Protein AF-A0A9D4T0D9-F1 (afdb_monomer_lite)

Radius of gyration: 29.88 Å; chains: 1; bounding box: 80×81×67 Å

Sequence (159 aa):
MVASRYIFLALAAVASTVAAAPEKSTERDDQPKLWALLAAGSNGYFNYRHQADICHAYHVLHNHGIPDERIVVMMFDDIANSSTNPTPGVVINHPKGNDVYKGVPKDYTRDLVTPQNFLDILQGKKVKGGQRESDSQRAKGPHLCQLRGSRSTWSARIS

Foldseek 3Di:
DDDDDDDDDPPPPPPPPPPPDPPPPPPDPPPDQDAEEQAQLDDDQVSLLSVQVSLVVVCVCVVVPRDLVRYHYAEAPQHQCPPPDPHHNFRHNDVVHGGSRPPRDPFHHRPRRDPVNVVCVVQQHDDPPGPVVVVVVVVVPDPDDDPDDDPPRPGPPPD

pLDDT: mean 77.5, std 24.54, range [27.94, 98.56]

InterPro domains:
  IPR001096 Peptidase C13, legumain [PF01650] (35-128)
  IPR001096 Peptidase C13, legumain [PR00776] (35-59)
  IPR001096 Peptidase C13, legumain [PR00776] (60-89)
  IPR001096 Peptidase C13, legumain [PR00776] (107-122)
  IPR001096 Peptidase C13, legumain [PTHR12000] (22-131)

Structure (mmCIF, N/CA/C/O backbone):
data_AF-A0A9D4T0D9-F1
#
_entry.id   AF-A0A9D4T0D9-F1
#
loop_
_atom_site.group_PDB
_atom_site.id
_atom_site.type_symbol
_atom_site.label_atom_id
_atom_site.label_alt_id
_atom_site.label_comp_id
_atom_site.label_asym_id
_atom_site.label_entity_id
_atom_site.label_seq_id
_atom_site.pdbx_PDB_ins_code
_atom_site.Cartn_x
_atom_site.Cartn_y
_atom_site.Cartn_z
_atom_site.occupancy
_atom_site.B_iso_or_equiv
_atom_site.auth_seq_id
_atom_site.auth_comp_id
_atom_site.auth_asym_id
_atom_site.auth_atom_id
_atom_site.pdbx_PDB_model_num
ATOM 1 N N . MET A 1 1 ? -67.061 -66.822 47.681 1.00 39.78 1 MET A N 1
ATOM 2 C CA . MET A 1 1 ? -65.610 -66.780 47.402 1.00 39.78 1 MET A CA 1
ATOM 3 C C . MET A 1 1 ? -65.116 -65.388 47.741 1.00 39.78 1 MET A C 1
ATOM 5 O O . MET A 1 1 ? -65.618 -64.429 47.175 1.00 39.78 1 MET A O 1
ATOM 9 N N . VAL A 1 2 ? -64.239 -65.283 48.738 1.00 50.53 2 VAL A N 1
ATOM 10 C CA . VAL A 1 2 ? -63.630 -64.024 49.179 1.00 50.53 2 VAL A CA 1
ATOM 11 C C . VAL A 1 2 ? -62.387 -63.767 48.335 1.00 50.53 2 VAL A C 1
ATOM 13 O O . VAL A 1 2 ? -61.528 -64.639 48.266 1.00 50.53 2 VAL A O 1
ATOM 16 N N . ALA A 1 3 ? -62.264 -62.569 47.773 1.00 48.12 3 ALA A N 1
ATOM 17 C CA . ALA A 1 3 ? -60.991 -61.865 47.643 1.00 48.12 3 ALA A CA 1
ATOM 18 C C . ALA A 1 3 ? -61.317 -60.366 47.433 1.00 48.12 3 ALA A C 1
ATOM 20 O O . ALA A 1 3 ? -62.091 -60.041 46.546 1.00 48.12 3 ALA A O 1
ATOM 21 N N . SER A 1 4 ? -60.949 -59.433 48.322 1.00 46.28 4 SER A N 1
ATOM 22 C CA . SER A 1 4 ? -59.563 -59.032 48.617 1.00 46.28 4 SER A CA 1
ATOM 23 C C . SER A 1 4 ? -58.956 -58.387 47.359 1.00 46.28 4 SER A C 1
ATOM 25 O O . SER A 1 4 ? -58.857 -59.058 46.347 1.00 46.28 4 SER A O 1
ATOM 27 N N . ARG A 1 5 ? -58.513 -57.130 47.296 1.00 56.66 5 ARG A N 1
ATOM 28 C CA . ARG A 1 5 ? -58.045 -56.174 48.303 1.00 56.66 5 ARG A CA 1
ATOM 29 C C . ARG A 1 5 ? -57.573 -54.923 47.516 1.00 56.66 5 ARG A C 1
ATOM 31 O O . ARG A 1 5 ? -57.157 -55.064 46.374 1.00 56.66 5 ARG A O 1
ATOM 38 N N . TYR A 1 6 ? -57.527 -53.772 48.190 1.00 47.88 6 TYR A N 1
ATOM 39 C CA . TYR A 1 6 ? -56.620 -52.633 47.940 1.00 47.88 6 TYR A CA 1
ATOM 40 C C . TYR A 1 6 ? -56.892 -51.708 46.741 1.00 47.88 6 TYR A C 1
ATOM 42 O O . TYR A 1 6 ? -56.845 -52.101 45.588 1.00 47.88 6 TYR A O 1
ATOM 50 N N . ILE A 1 7 ? -57.388 -50.495 47.006 1.00 57.97 7 ILE A N 1
ATOM 51 C CA . ILE A 1 7 ? -56.710 -49.282 47.530 1.00 57.97 7 ILE A CA 1
ATOM 52 C C . ILE A 1 7 ? -56.245 -48.409 46.362 1.00 57.97 7 ILE A C 1
ATOM 54 O O . ILE A 1 7 ? -55.384 -48.774 45.569 1.00 57.97 7 ILE A O 1
ATOM 58 N N . PHE A 1 8 ? -56.879 -47.238 46.320 1.00 53.97 8 PHE A N 1
ATOM 59 C CA . PHE A 1 8 ? -56.511 -46.014 45.630 1.00 53.97 8 PHE A CA 1
ATOM 60 C C . PHE A 1 8 ? -55.007 -45.845 45.441 1.00 53.97 8 PHE A C 1
ATOM 62 O O . PHE A 1 8 ? -54.279 -45.846 46.423 1.00 53.97 8 PHE A O 1
ATOM 69 N N . LEU A 1 9 ? -54.591 -45.550 44.213 1.00 50.38 9 LEU A N 1
ATOM 70 C CA . LEU A 1 9 ? -53.494 -44.627 43.931 1.00 50.38 9 LEU A CA 1
ATOM 71 C C . LEU A 1 9 ? -53.704 -44.095 42.509 1.00 50.38 9 LEU A C 1
ATOM 73 O O . LEU A 1 9 ? -53.257 -44.670 41.520 1.00 50.38 9 LEU A O 1
ATOM 77 N N . ALA A 1 10 ? -54.451 -42.995 42.416 1.00 56.75 10 ALA A N 1
ATOM 78 C CA . ALA A 1 10 ? -54.455 -42.149 41.236 1.00 56.75 10 ALA A CA 1
ATOM 79 C C . ALA A 1 10 ? -53.084 -41.465 41.160 1.00 56.75 10 ALA A C 1
ATOM 81 O O . ALA A 1 10 ? -52.841 -40.467 41.835 1.00 56.75 10 ALA A O 1
ATOM 82 N N . LEU A 1 11 ? -52.164 -42.033 40.383 1.00 53.34 11 LEU A N 1
ATOM 83 C CA . LEU A 1 11 ? -50.897 -41.383 40.079 1.00 53.34 11 LEU A CA 1
ATOM 84 C C . LEU A 1 11 ? -51.125 -40.464 38.873 1.00 53.34 11 LEU A C 1
ATOM 86 O O . LEU A 1 11 ? -51.024 -40.879 37.721 1.00 53.34 11 LEU A O 1
ATOM 90 N N . ALA A 1 12 ? -51.497 -39.213 39.140 1.00 56.38 12 ALA A N 1
ATOM 91 C CA . ALA A 1 12 ? -51.468 -38.171 38.124 1.00 56.38 12 ALA A CA 1
ATOM 92 C C . ALA A 1 12 ? -49.999 -37.890 37.775 1.00 56.38 12 ALA A C 1
ATOM 94 O O . ALA A 1 12 ? -49.285 -37.223 38.522 1.00 56.38 12 ALA A O 1
ATOM 95 N N . ALA A 1 13 ? -49.528 -38.438 36.655 1.00 58.19 13 ALA A N 1
ATOM 96 C CA . ALA A 1 13 ? -48.236 -38.079 36.093 1.00 58.19 13 ALA A CA 1
ATOM 97 C C . ALA A 1 13 ? -48.335 -36.652 35.536 1.00 58.19 13 ALA A C 1
ATOM 99 O O . ALA A 1 13 ? -48.875 -36.428 34.454 1.00 58.19 13 ALA A O 1
ATOM 100 N N . VAL A 1 14 ? -47.838 -35.674 36.293 1.00 57.53 14 VAL A N 1
ATOM 101 C CA . VAL A 1 14 ? -47.637 -34.315 35.785 1.00 57.53 14 VAL A CA 1
ATOM 102 C C . VAL A 1 14 ? -46.428 -34.360 34.854 1.00 57.53 14 VAL A C 1
ATOM 104 O O . VAL A 1 14 ? -45.282 -34.266 35.286 1.00 57.53 14 VAL A O 1
ATOM 107 N N . ALA A 1 15 ? -46.681 -34.569 33.564 1.00 59.72 15 ALA A N 1
ATOM 108 C CA . ALA A 1 15 ? -45.677 -34.396 32.528 1.00 59.72 15 ALA A CA 1
ATOM 109 C C . ALA A 1 15 ? -45.476 -32.892 32.302 1.00 59.72 15 ALA A C 1
ATOM 111 O O . ALA A 1 15 ? -46.179 -32.267 31.510 1.00 59.72 15 ALA A O 1
ATOM 112 N N . SER A 1 16 ? -44.530 -32.294 33.027 1.00 57.03 16 SER A N 1
ATOM 113 C CA . SER A 1 16 ? -44.064 -30.940 32.737 1.00 57.03 16 SER A CA 1
ATOM 114 C C . SER A 1 16 ? -43.320 -30.957 31.405 1.00 57.03 16 SER A C 1
ATOM 116 O O . SER A 1 16 ? -42.149 -31.326 31.333 1.00 57.03 16 SER A O 1
ATOM 118 N N . THR A 1 17 ? -44.002 -30.576 30.328 1.00 56.41 17 THR A N 1
ATOM 119 C CA . THR A 1 17 ? -43.356 -30.287 29.049 1.00 56.41 17 THR A CA 1
ATOM 120 C C . THR A 1 17 ? -42.516 -29.026 29.214 1.00 56.41 17 THR A C 1
ATOM 122 O O . THR A 1 17 ? -43.042 -27.913 29.185 1.00 56.41 17 THR A O 1
ATOM 125 N N . VAL A 1 18 ? -41.205 -29.182 29.391 1.00 59.09 18 VAL A N 1
ATOM 126 C CA . VAL A 1 18 ? -40.269 -28.078 29.177 1.00 59.09 18 VAL A CA 1
ATOM 127 C C . VAL A 1 18 ? -40.164 -27.908 27.667 1.00 59.09 18 VAL A C 1
ATOM 129 O O . VAL A 1 18 ? -39.435 -28.634 26.994 1.00 59.09 18 VAL A O 1
ATOM 132 N N . ALA A 1 19 ? -40.957 -26.993 27.113 1.00 61.06 19 ALA A N 1
ATOM 133 C CA . ALA A 1 19 ? -40.729 -26.503 25.766 1.00 61.06 19 ALA A CA 1
ATOM 134 C C . ALA A 1 19 ? -39.376 -25.784 25.782 1.00 61.06 19 ALA A C 1
ATOM 136 O O . ALA A 1 19 ? -39.271 -24.655 26.258 1.00 61.06 19 ALA A O 1
ATOM 137 N N . ALA A 1 2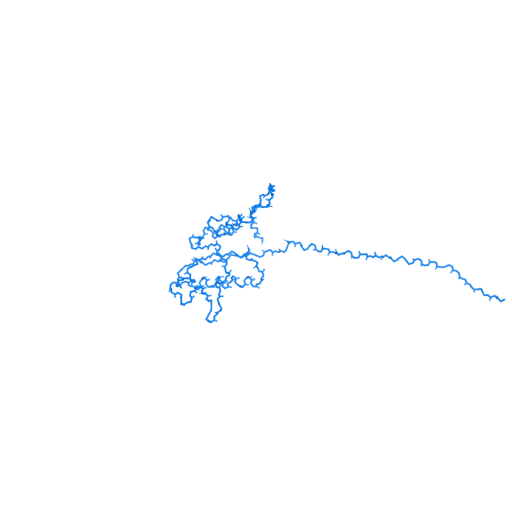0 ? -38.330 -26.468 25.321 1.00 63.00 20 ALA A N 1
ATOM 138 C CA . ALA A 1 20 ? -37.060 -25.839 25.011 1.00 63.00 20 ALA A CA 1
ATOM 139 C C . ALA A 1 20 ? -37.315 -24.856 23.862 1.00 63.00 20 ALA A C 1
ATOM 141 O O . ALA A 1 20 ? -37.366 -25.234 22.692 1.00 63.00 20 ALA A O 1
ATOM 142 N N . ALA A 1 21 ? -37.573 -23.598 24.215 1.00 59.97 21 ALA A N 1
ATOM 143 C CA . ALA A 1 21 ? -37.549 -22.506 23.264 1.00 59.97 21 ALA A CA 1
ATOM 144 C C . ALA A 1 21 ? -36.150 -22.463 22.625 1.00 59.97 21 ALA A C 1
ATOM 146 O O . ALA A 1 21 ? -35.165 -22.749 23.311 1.00 59.97 21 ALA A O 1
ATOM 147 N N . PRO A 1 22 ? -36.029 -22.124 21.332 1.00 54.56 22 PRO A N 1
ATOM 148 C CA . PRO A 1 22 ? -34.725 -21.893 20.746 1.00 54.56 22 PRO A CA 1
ATOM 149 C C . PRO A 1 22 ? -34.106 -20.697 21.472 1.00 54.56 22 PRO A C 1
ATOM 151 O O . PRO A 1 22 ? -34.546 -19.559 21.304 1.00 54.56 22 PRO A O 1
ATOM 154 N N . GLU A 1 23 ? -33.104 -20.966 22.307 1.00 49.72 23 GLU A N 1
ATOM 155 C CA . GLU A 1 23 ? -32.171 -19.967 22.812 1.00 49.72 23 GLU A CA 1
ATOM 156 C C . GLU A 1 23 ? -31.526 -19.332 21.580 1.00 49.72 23 GLU A C 1
ATOM 158 O O . GLU A 1 23 ? -30.600 -19.872 20.974 1.00 49.72 23 GLU A O 1
ATOM 163 N N . LYS A 1 24 ? -32.083 -18.203 21.136 1.00 43.88 24 LYS A N 1
ATOM 164 C CA . LYS A 1 24 ? -31.434 -17.327 20.174 1.00 43.88 24 LYS A CA 1
ATOM 165 C C . LYS A 1 24 ? -30.219 -16.785 20.904 1.00 43.88 24 LYS A C 1
ATOM 167 O O . LYS A 1 24 ? -30.326 -15.771 21.590 1.00 43.88 24 LYS A O 1
ATOM 172 N N . SER A 1 25 ? -29.096 -17.493 20.800 1.00 47.75 25 SER A N 1
ATOM 173 C CA . SER A 1 25 ? -27.817 -17.007 21.280 1.00 47.75 25 SER A CA 1
ATOM 174 C C . SER A 1 25 ? -27.602 -15.648 20.630 1.00 47.75 25 SER A C 1
ATOM 176 O O . SER A 1 25 ? -27.366 -15.508 19.429 1.00 47.75 25 SER A O 1
ATOM 178 N N . THR A 1 26 ? -27.769 -14.599 21.425 1.00 49.41 26 THR A N 1
ATOM 179 C CA . THR A 1 26 ? -27.223 -13.297 21.103 1.00 49.41 26 THR A CA 1
ATOM 180 C C . THR A 1 26 ? -25.714 -13.464 21.215 1.00 49.41 26 THR A C 1
ATOM 182 O O . THR A 1 26 ? -25.135 -13.204 22.268 1.00 49.41 26 THR A O 1
ATOM 185 N N . GLU A 1 27 ? -25.095 -13.987 20.154 1.00 55.12 27 GLU A N 1
ATOM 186 C CA . GLU A 1 27 ? -23.687 -13.760 19.842 1.00 55.12 27 GLU A CA 1
ATOM 187 C C . GLU A 1 27 ? -23.495 -12.245 19.914 1.00 55.12 27 GLU A C 1
ATOM 189 O O . GLU A 1 27 ? -23.914 -11.491 19.033 1.00 55.12 27 GLU A O 1
ATOM 194 N N . ARG A 1 28 ? -23.009 -11.775 21.061 1.00 56.22 28 ARG A N 1
ATOM 195 C CA . ARG A 1 28 ? -22.694 -10.369 21.261 1.00 56.22 28 ARG A CA 1
ATOM 196 C C . ARG A 1 28 ? -21.532 -10.051 20.329 1.00 56.22 28 ARG A C 1
ATOM 198 O O . ARG A 1 28 ? -20.558 -10.799 20.289 1.00 56.22 28 ARG A O 1
ATOM 205 N N . ASP A 1 29 ? -21.609 -8.910 19.653 1.00 62.62 29 ASP A N 1
ATOM 206 C CA . ASP A 1 29 ? -20.524 -8.242 18.913 1.00 62.62 29 ASP A CA 1
ATOM 207 C C . ASP A 1 29 ? -19.385 -7.770 19.866 1.00 62.62 29 ASP A C 1
ATOM 209 O O . ASP A 1 29 ? -18.806 -6.702 19.689 1.00 62.62 29 ASP A O 1
ATOM 213 N N . ASP A 1 30 ? -19.103 -8.561 20.912 1.00 68.12 30 ASP A N 1
ATOM 214 C CA . ASP A 1 30 ? -18.185 -8.327 22.036 1.00 68.12 30 ASP A CA 1
ATOM 215 C C . ASP A 1 30 ? -16.842 -9.066 21.851 1.00 68.12 30 ASP A C 1
ATOM 217 O O . ASP A 1 30 ? -15.962 -8.973 22.708 1.00 68.12 30 ASP A O 1
ATOM 221 N N . GLN A 1 31 ? -16.648 -9.811 20.753 1.00 79.25 31 GLN A N 1
ATOM 222 C CA . GLN A 1 31 ? -15.328 -10.361 20.427 1.00 79.25 31 GLN A CA 1
ATOM 223 C C . GLN A 1 31 ? -14.376 -9.227 20.010 1.00 79.25 31 GLN A C 1
ATOM 225 O O . GLN A 1 31 ? -14.779 -8.334 19.254 1.00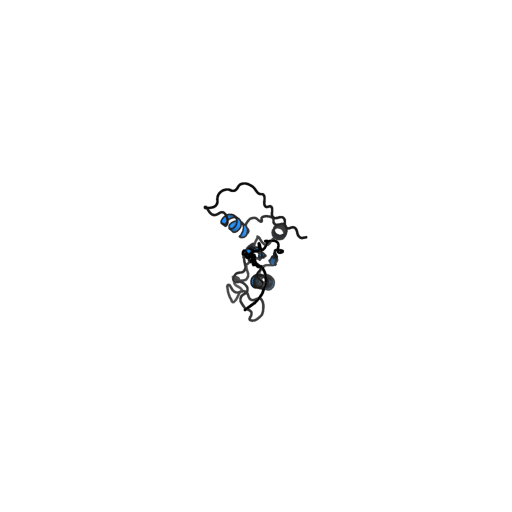 79.25 31 GLN A O 1
ATOM 230 N N . PRO A 1 32 ? -13.109 -9.237 20.467 1.00 86.06 32 PRO A N 1
ATOM 231 C CA . PRO A 1 32 ? -12.150 -8.198 20.115 1.00 86.06 32 PRO A CA 1
ATOM 232 C C . PRO A 1 32 ? -11.964 -8.142 18.594 1.00 86.06 32 PRO A C 1
ATOM 234 O O . PRO A 1 32 ? -11.642 -9.134 17.941 1.00 86.06 32 PRO A O 1
ATOM 237 N N . LYS A 1 33 ? -12.184 -6.957 18.016 1.00 92.81 33 LYS A N 1
ATOM 238 C CA . LYS A 1 33 ? -12.068 -6.730 16.571 1.00 92.81 33 LYS A CA 1
ATOM 239 C C . LYS A 1 33 ? -10.605 -6.478 16.223 1.00 92.81 33 LYS A C 1
ATOM 241 O O . LYS A 1 33 ? -10.035 -5.481 16.660 1.00 92.81 33 LYS A O 1
ATOM 246 N N . LEU A 1 34 ? -10.013 -7.353 15.414 1.00 95.50 34 LEU A N 1
ATOM 247 C CA . LEU A 1 34 ? -8.663 -7.159 14.889 1.00 95.50 34 LEU A CA 1
ATOM 248 C C . LEU A 1 34 ? -8.679 -6.149 13.731 1.00 95.50 34 LEU A C 1
ATOM 250 O O . LEU A 1 34 ? -9.504 -6.253 12.822 1.00 95.50 34 LEU A O 1
ATOM 254 N N . TRP A 1 35 ? -7.761 -5.185 13.785 1.00 96.00 35 TRP A N 1
ATOM 255 C CA . TRP A 1 35 ? -7.530 -4.164 12.762 1.00 96.00 35 TRP A CA 1
ATOM 256 C C . TRP A 1 35 ? -6.065 -4.184 12.341 1.00 96.00 35 TRP A C 1
ATOM 258 O O . TRP A 1 35 ? -5.189 -4.458 13.161 1.00 96.00 35 TRP A O 1
ATOM 268 N N . ALA A 1 36 ? -5.799 -3.853 11.082 1.00 97.44 36 ALA A N 1
ATOM 269 C CA . ALA A 1 36 ? -4.447 -3.763 10.554 1.00 97.44 36 ALA A CA 1
ATOM 270 C C . ALA A 1 36 ? -4.259 -2.497 9.716 1.00 97.44 36 ALA A C 1
ATOM 272 O O . ALA A 1 36 ? -5.131 -2.114 8.936 1.00 97.44 36 ALA A O 1
ATOM 273 N N . LEU A 1 37 ? -3.086 -1.882 9.855 1.00 97.56 37 LEU A N 1
ATOM 274 C CA . LEU A 1 37 ? -2.586 -0.837 8.971 1.00 97.56 37 LEU A CA 1
ATOM 275 C C . LEU A 1 37 ? -1.304 -1.352 8.316 1.00 97.56 37 LEU A C 1
ATOM 277 O O . LEU A 1 37 ? -0.302 -1.567 8.996 1.00 97.56 37 LEU A O 1
ATOM 281 N N . LEU A 1 38 ? -1.344 -1.554 7.002 1.00 98.38 38 LEU A N 1
ATOM 282 C CA . LEU A 1 38 ? -0.209 -1.981 6.190 1.00 98.38 38 LEU A CA 1
ATOM 283 C C . LEU A 1 38 ? 0.351 -0.770 5.446 1.00 98.38 38 LEU A C 1
ATOM 285 O O . LEU A 1 38 ? -0.388 -0.089 4.737 1.00 98.38 38 LEU A O 1
ATOM 289 N N . ALA A 1 39 ? 1.646 -0.494 5.599 1.00 98.00 39 ALA A N 1
ATOM 290 C CA . ALA A 1 39 ? 2.268 0.705 5.046 1.00 98.00 39 ALA A CA 1
ATOM 291 C C . ALA A 1 39 ? 3.593 0.397 4.337 1.00 98.00 39 ALA A C 1
ATOM 293 O O . ALA A 1 39 ? 4.534 -0.093 4.959 1.00 98.00 39 ALA A O 1
ATOM 294 N N . ALA A 1 40 ? 3.688 0.747 3.052 1.00 98.19 40 ALA A N 1
ATOM 295 C CA . ALA A 1 40 ? 4.945 0.773 2.307 1.00 98.19 40 ALA A CA 1
ATOM 296 C C . ALA A 1 40 ? 5.451 2.218 2.201 1.00 98.19 40 ALA A C 1
ATOM 298 O O . ALA A 1 40 ? 4.863 3.046 1.509 1.00 98.19 40 ALA A O 1
ATOM 299 N N . GLY A 1 41 ? 6.562 2.519 2.879 1.00 95.56 41 GLY A N 1
ATOM 300 C CA . GLY A 1 41 ? 7.114 3.877 3.000 1.00 95.56 41 GLY A CA 1
ATOM 301 C C . GLY A 1 41 ? 8.018 4.336 1.850 1.00 95.56 41 GLY A C 1
ATOM 302 O O . GLY A 1 41 ? 8.728 5.325 1.997 1.00 95.56 41 GLY A O 1
ATOM 303 N N . SER A 1 42 ? 8.050 3.617 0.728 1.00 96.94 42 SER A N 1
ATOM 304 C CA . SER A 1 42 ? 8.934 3.923 -0.403 1.00 96.94 42 SER A CA 1
ATOM 305 C C . SER A 1 42 ? 8.266 3.635 -1.742 1.00 96.94 42 SER A C 1
ATOM 307 O O . SER A 1 42 ? 7.395 2.767 -1.832 1.00 96.94 42 SER A O 1
ATOM 309 N N . ASN A 1 43 ? 8.773 4.269 -2.791 1.00 96.81 43 ASN A N 1
ATOM 310 C CA . ASN A 1 43 ? 8.295 4.145 -4.161 1.00 96.81 43 ASN A CA 1
ATOM 311 C C . ASN A 1 43 ? 9.436 3.808 -5.135 1.00 96.81 43 ASN A C 1
ATOM 313 O O . ASN A 1 43 ? 10.597 3.653 -4.740 1.00 96.81 43 ASN A O 1
ATOM 317 N N . GLY A 1 44 ? 9.092 3.680 -6.411 1.00 96.62 44 GLY A N 1
ATOM 318 C CA . GLY A 1 44 ? 9.992 3.340 -7.498 1.00 96.62 44 GLY A CA 1
ATOM 319 C C . GLY A 1 44 ? 10.266 1.842 -7.591 1.00 96.62 44 GLY A C 1
ATOM 320 O O . GLY A 1 44 ? 10.356 1.131 -6.589 1.00 96.62 44 GLY A O 1
ATOM 321 N N . TYR A 1 45 ? 10.475 1.359 -8.818 1.00 96.56 45 TYR A N 1
ATOM 322 C CA . TYR A 1 45 ? 10.668 -0.069 -9.098 1.00 96.56 45 TYR A CA 1
ATOM 323 C C . TYR A 1 45 ? 11.876 -0.684 -8.365 1.00 96.56 45 TYR A C 1
ATOM 325 O O . TYR A 1 45 ? 11.863 -1.857 -8.018 1.00 96.56 45 TYR A O 1
ATOM 333 N N . PHE A 1 46 ? 12.900 0.107 -8.027 1.00 97.12 46 PHE A N 1
ATOM 334 C CA . PHE A 1 46 ? 14.022 -0.362 -7.200 1.00 97.12 46 PHE A CA 1
ATOM 335 C C . PHE A 1 46 ? 13.598 -0.786 -5.777 1.00 97.12 46 PHE A C 1
ATOM 337 O O . PHE A 1 46 ? 14.227 -1.641 -5.152 1.00 97.12 46 PHE A O 1
ATOM 344 N N . ASN A 1 47 ? 12.502 -0.223 -5.262 1.00 98.00 47 ASN A N 1
ATOM 345 C CA . ASN A 1 47 ? 11.931 -0.547 -3.956 1.00 98.00 47 ASN A CA 1
ATOM 346 C C . ASN A 1 47 ? 10.718 -1.482 -4.048 1.00 98.00 47 ASN A C 1
ATOM 348 O O . ASN A 1 47 ? 9.933 -1.564 -3.103 1.00 98.00 47 ASN A O 1
ATOM 352 N N . TYR A 1 48 ? 10.595 -2.216 -5.156 1.00 98.12 48 TYR A N 1
ATOM 353 C CA . TYR A 1 48 ? 9.546 -3.201 -5.423 1.00 98.12 48 TYR A CA 1
ATOM 354 C C . TYR A 1 48 ? 9.171 -4.043 -4.191 1.00 98.12 48 TYR A C 1
ATOM 356 O O . TYR A 1 48 ? 7.992 -4.168 -3.859 1.00 98.12 48 TYR A O 1
ATOM 364 N N . ARG A 1 49 ? 10.184 -4.559 -3.474 1.00 98.25 49 ARG A N 1
ATOM 365 C CA . ARG A 1 49 ? 10.020 -5.445 -2.308 1.00 98.25 49 ARG A CA 1
ATOM 366 C C . ARG A 1 49 ? 9.083 -4.878 -1.239 1.00 98.25 49 ARG A C 1
ATOM 368 O O . ARG A 1 49 ? 8.243 -5.603 -0.737 1.00 98.25 49 ARG A O 1
ATOM 375 N N . HIS A 1 50 ? 9.136 -3.574 -0.961 1.00 98.38 50 HIS A N 1
ATOM 376 C CA . HIS A 1 50 ? 8.337 -2.996 0.120 1.00 98.38 50 HIS A CA 1
ATOM 377 C C . HIS A 1 50 ? 6.836 -2.992 -0.205 1.00 98.38 50 HIS A C 1
ATOM 379 O O . HIS A 1 50 ? 6.019 -3.172 0.692 1.00 98.38 50 HIS A O 1
ATOM 385 N N . GLN A 1 51 ? 6.462 -2.805 -1.477 1.00 98.50 51 GLN A N 1
ATOM 386 C CA . GLN A 1 51 ? 5.060 -2.890 -1.901 1.00 98.50 51 GLN A CA 1
ATOM 387 C C . GLN A 1 51 ? 4.610 -4.344 -2.089 1.00 98.50 51 GLN A C 1
ATOM 389 O O . GLN A 1 51 ? 3.473 -4.673 -1.761 1.00 98.50 51 GLN A O 1
ATOM 394 N N . ALA A 1 52 ? 5.497 -5.229 -2.551 1.00 98.38 52 ALA A N 1
ATOM 395 C CA . ALA A 1 52 ? 5.211 -6.659 -2.636 1.00 98.38 52 ALA A CA 1
ATOM 396 C C . ALA A 1 52 ? 4.974 -7.289 -1.247 1.00 98.38 52 ALA A C 1
ATOM 398 O O . ALA A 1 52 ? 4.034 -8.071 -1.091 1.00 98.38 52 ALA A O 1
ATOM 399 N N . ASP A 1 53 ? 5.741 -6.881 -0.232 1.00 98.44 53 ASP A N 1
ATOM 400 C CA . ASP A 1 53 ? 5.613 -7.357 1.149 1.00 98.44 53 ASP A CA 1
ATOM 401 C C . ASP A 1 53 ? 4.247 -7.025 1.753 1.00 98.44 53 ASP A C 1
ATOM 403 O O . ASP A 1 53 ? 3.579 -7.902 2.301 1.00 98.44 53 ASP A O 1
ATOM 407 N N . ILE A 1 54 ? 3.781 -5.781 1.619 1.00 98.31 54 ILE A N 1
ATOM 408 C CA . ILE A 1 54 ? 2.464 -5.397 2.151 1.00 98.31 54 ILE A CA 1
ATOM 409 C C . ILE A 1 54 ? 1.309 -6.032 1.368 1.00 98.31 54 ILE A C 1
ATOM 411 O O . ILE A 1 54 ? 0.289 -6.365 1.963 1.00 98.31 54 ILE A O 1
ATOM 415 N N . CYS A 1 55 ? 1.464 -6.242 0.057 1.00 98.38 55 CYS A N 1
ATOM 416 C CA . CYS A 1 55 ? 0.480 -6.929 -0.775 1.00 98.38 55 CYS A CA 1
ATOM 417 C C . CYS A 1 55 ? 0.349 -8.393 -0.329 1.00 98.38 55 CYS A C 1
ATOM 419 O O . CYS A 1 55 ? -0.750 -8.914 -0.143 1.00 98.38 55 CYS A O 1
ATOM 421 N N . HIS A 1 56 ? 1.482 -9.039 -0.053 1.00 98.50 56 HIS A N 1
ATOM 422 C CA . HIS A 1 56 ? 1.504 -10.374 0.525 1.00 98.50 56 HIS A CA 1
ATOM 423 C C . HIS A 1 56 ? 0.883 -10.404 1.931 1.00 98.50 56 HIS A C 1
ATOM 425 O O . HIS A 1 56 ? 0.039 -11.257 2.206 1.00 98.50 56 HIS A O 1
ATOM 431 N N . ALA A 1 57 ? 1.232 -9.450 2.801 1.00 98.50 57 ALA A N 1
ATOM 432 C CA . ALA A 1 57 ? 0.662 -9.337 4.143 1.00 98.50 57 ALA A CA 1
ATOM 433 C C . ALA A 1 57 ? -0.861 -9.124 4.118 1.00 98.50 57 ALA A C 1
ATOM 435 O O . ALA A 1 57 ? -1.566 -9.718 4.932 1.00 98.50 57 ALA A O 1
ATOM 436 N N . TYR A 1 58 ? -1.385 -8.347 3.161 1.00 98.56 58 TYR A N 1
ATOM 437 C CA . TYR A 1 58 ? -2.827 -8.198 2.951 1.00 98.56 58 TYR A CA 1
ATOM 438 C C . TYR A 1 58 ? -3.490 -9.556 2.718 1.00 98.56 58 TYR A C 1
ATOM 440 O O . TYR A 1 58 ? -4.439 -9.892 3.420 1.00 98.56 58 TYR A O 1
ATOM 448 N N . HIS A 1 59 ? -2.963 -10.369 1.799 1.00 98.38 59 HIS A N 1
ATOM 449 C CA . HIS A 1 59 ? -3.528 -11.691 1.535 1.00 98.38 59 HIS A CA 1
ATOM 450 C C . HIS A 1 59 ? -3.432 -12.621 2.738 1.00 98.38 59 HIS A C 1
ATOM 452 O O . HIS A 1 59 ? -4.367 -13.376 2.984 1.00 98.38 59 HIS A O 1
ATOM 458 N N . VAL A 1 60 ? -2.349 -12.556 3.518 1.00 98.25 60 VAL A N 1
ATOM 459 C CA . VAL A 1 60 ? -2.263 -13.306 4.777 1.00 98.25 60 VAL A CA 1
ATOM 460 C C . VAL A 1 60 ? -3.417 -12.906 5.696 1.00 98.25 60 VAL A C 1
ATOM 462 O O . VAL A 1 60 ? -4.161 -13.774 6.134 1.00 98.25 60 VAL A O 1
ATOM 465 N N . LEU A 1 61 ? -3.622 -11.616 5.949 1.00 98.25 61 LEU A N 1
ATOM 466 C CA . LEU A 1 61 ? -4.683 -11.134 6.839 1.00 98.25 61 LEU A CA 1
ATOM 467 C C . LEU A 1 61 ? -6.093 -11.454 6.316 1.00 98.25 61 LEU A C 1
ATOM 469 O O . LEU A 1 61 ? -6.925 -11.970 7.064 1.00 98.25 61 LEU A O 1
ATOM 473 N N . HIS A 1 62 ? -6.340 -11.202 5.032 1.00 97.69 62 HIS A N 1
ATOM 474 C CA . HIS A 1 62 ? -7.617 -11.462 4.371 1.00 97.69 62 HIS A CA 1
ATOM 475 C C . HIS A 1 62 ? -7.974 -12.955 4.409 1.00 97.69 62 HIS A C 1
ATOM 477 O O . HIS A 1 62 ? -9.074 -13.330 4.812 1.00 97.69 62 HIS A O 1
ATOM 483 N N . ASN A 1 63 ? -7.016 -13.832 4.089 1.00 97.81 63 ASN A N 1
ATOM 484 C CA . ASN A 1 63 ? -7.230 -15.281 4.093 1.00 97.81 63 ASN A CA 1
ATOM 485 C C . ASN A 1 63 ? -7.445 -15.853 5.506 1.00 97.81 63 ASN A C 1
ATOM 487 O O . ASN A 1 63 ? -8.033 -16.922 5.638 1.00 97.81 63 ASN A O 1
ATOM 491 N N . HIS A 1 64 ? -7.009 -15.150 6.559 1.00 97.12 64 HIS A N 1
ATOM 492 C CA . HIS A 1 64 ? -7.288 -15.507 7.957 1.00 97.12 64 HIS A CA 1
ATOM 493 C C . HIS A 1 64 ? -8.601 -14.899 8.489 1.00 97.12 64 HIS A C 1
ATOM 495 O O . HIS A 1 64 ? -8.871 -14.967 9.687 1.00 97.12 64 HIS A O 1
ATOM 501 N N . GLY A 1 65 ? -9.438 -14.333 7.615 1.00 96.25 65 GLY A N 1
ATOM 502 C CA . GLY A 1 65 ? -10.796 -13.904 7.953 1.00 96.25 65 GLY A CA 1
ATOM 503 C C . GLY A 1 65 ? -10.910 -12.473 8.474 1.00 96.25 65 GLY A C 1
ATOM 504 O O . GLY A 1 65 ? -11.966 -12.100 8.986 1.00 96.25 65 GLY A O 1
ATOM 505 N N . ILE A 1 66 ? -9.863 -11.651 8.347 1.00 96.56 66 ILE A N 1
ATOM 506 C CA . ILE A 1 66 ? -9.977 -10.218 8.632 1.00 96.56 66 ILE A CA 1
ATOM 507 C C . ILE A 1 66 ? -10.662 -9.548 7.431 1.00 96.56 66 ILE A C 1
ATOM 509 O O . ILE A 1 66 ? -10.135 -9.620 6.321 1.00 96.56 66 ILE A O 1
ATOM 513 N N . PRO A 1 67 ? -11.822 -8.895 7.616 1.00 95.75 67 PRO A N 1
ATOM 514 C CA . PRO A 1 67 ? -12.540 -8.277 6.508 1.00 95.75 67 PRO A CA 1
ATOM 515 C C . PRO A 1 67 ? -11.797 -7.039 5.983 1.00 95.75 67 PRO A C 1
ATOM 517 O O . PRO A 1 67 ? -11.169 -6.315 6.758 1.00 95.75 67 PRO A O 1
ATOM 520 N N . ASP A 1 68 ? -11.931 -6.740 4.686 1.00 95.25 68 ASP A N 1
ATOM 521 C CA . ASP A 1 68 ? -11.230 -5.622 4.024 1.00 95.25 68 ASP A CA 1
ATOM 522 C C . ASP A 1 68 ? -11.521 -4.261 4.674 1.00 95.25 68 ASP A C 1
ATOM 524 O O . ASP A 1 68 ? -10.648 -3.399 4.771 1.00 95.25 68 ASP A O 1
ATOM 528 N N . GLU A 1 69 ? -12.725 -4.076 5.224 1.00 94.38 69 GLU A N 1
ATOM 529 C CA . GLU A 1 69 ? -13.085 -2.887 6.008 1.00 94.38 69 GLU A CA 1
ATOM 530 C C . GLU A 1 69 ? -12.145 -2.632 7.201 1.00 94.38 69 GLU A C 1
ATOM 532 O O . GLU A 1 69 ? -12.035 -1.487 7.641 1.00 94.38 69 GLU A O 1
ATOM 537 N N . ARG A 1 70 ? -11.425 -3.651 7.685 1.00 95.56 70 ARG A N 1
ATOM 538 C CA . ARG A 1 70 ? -10.506 -3.577 8.833 1.00 95.56 70 ARG A CA 1
ATOM 539 C C . ARG A 1 70 ? -9.027 -3.679 8.468 1.00 95.56 70 ARG A C 1
ATOM 541 O O . ARG A 1 70 ? -8.185 -3.613 9.364 1.00 95.56 70 ARG A O 1
ATOM 548 N N . ILE A 1 71 ? -8.702 -3.803 7.182 1.00 97.25 71 ILE A N 1
ATOM 549 C CA . ILE A 1 71 ? -7.326 -3.774 6.680 1.00 97.25 71 ILE A CA 1
ATOM 550 C C . ILE A 1 71 ? -7.140 -2.486 5.886 1.00 97.25 71 ILE A C 1
ATOM 552 O O . ILE A 1 71 ? -7.657 -2.351 4.781 1.00 97.25 71 ILE A O 1
ATOM 556 N N . VAL A 1 72 ? -6.414 -1.530 6.456 1.00 97.00 72 VAL A N 1
ATOM 557 C CA . VAL A 1 72 ? -6.086 -0.272 5.784 1.00 97.00 72 VAL A CA 1
ATOM 558 C C . VAL A 1 72 ? -4.743 -0.420 5.080 1.00 97.00 72 VAL A C 1
ATOM 560 O O . VAL A 1 72 ? -3.757 -0.791 5.717 1.00 97.00 72 VAL A O 1
ATOM 563 N N . VAL A 1 73 ? -4.688 -0.108 3.786 1.00 97.88 73 VAL A N 1
ATOM 564 C CA . VAL A 1 73 ? -3.466 -0.224 2.977 1.00 97.88 73 VAL A CA 1
ATOM 565 C C . VAL A 1 73 ? -2.994 1.145 2.493 1.00 97.88 73 VAL A C 1
ATOM 567 O O . VAL A 1 73 ? -3.711 1.875 1.809 1.00 97.88 73 VAL A O 1
ATOM 570 N N . MET A 1 74 ? -1.747 1.477 2.819 1.00 97.88 74 MET A N 1
ATOM 571 C CA . MET A 1 74 ? -1.072 2.698 2.394 1.00 97.88 74 MET A CA 1
ATOM 572 C C . MET A 1 74 ? 0.184 2.351 1.586 1.00 97.88 74 MET A C 1
ATOM 574 O O . MET A 1 74 ? 1.161 1.833 2.127 1.00 97.88 74 MET A O 1
ATOM 578 N N . MET A 1 75 ? 0.173 2.626 0.281 1.00 97.81 75 MET A N 1
ATOM 579 C CA . MET A 1 75 ? 1.277 2.275 -0.621 1.00 97.81 75 MET A CA 1
ATOM 580 C C . MET A 1 75 ? 1.307 3.129 -1.872 1.00 97.81 75 MET A C 1
ATOM 582 O O . MET A 1 75 ? 0.268 3.576 -2.331 1.00 97.81 75 MET A O 1
ATOM 586 N N . PHE A 1 76 ? 2.479 3.339 -2.465 1.00 97.75 76 PHE A N 1
ATOM 587 C CA . PHE A 1 76 ? 2.593 4.311 -3.552 1.00 97.75 76 PHE A CA 1
ATOM 588 C C . PHE A 1 76 ? 1.852 3.906 -4.841 1.00 97.75 76 PHE A C 1
ATOM 590 O O . PHE A 1 76 ? 1.374 4.787 -5.555 1.00 97.75 76 PHE A O 1
ATOM 597 N N . ASP A 1 77 ? 1.683 2.602 -5.081 1.00 97.50 77 ASP A N 1
ATOM 598 C CA . ASP A 1 77 ? 0.932 2.022 -6.204 1.00 97.50 77 ASP A CA 1
ATOM 599 C C . ASP A 1 77 ? 1.528 2.321 -7.593 1.00 97.50 77 ASP A C 1
ATOM 601 O O . ASP A 1 77 ? 0.829 2.552 -8.578 1.00 97.50 77 ASP A O 1
ATOM 605 N N . ASP A 1 78 ? 2.857 2.332 -7.678 1.00 97.62 78 ASP A N 1
ATOM 606 C CA . ASP A 1 78 ? 3.628 2.612 -8.896 1.00 97.62 78 ASP A CA 1
ATOM 607 C C . ASP A 1 78 ? 4.374 1.391 -9.458 1.00 97.62 78 ASP A C 1
ATOM 609 O O . ASP A 1 78 ? 5.045 1.491 -10.484 1.00 97.62 78 ASP A O 1
ATOM 613 N N . ILE A 1 79 ? 4.251 0.228 -8.812 1.00 97.62 79 ILE A N 1
ATOM 614 C CA . ILE A 1 79 ? 5.006 -0.980 -9.167 1.00 97.62 79 ILE A CA 1
ATOM 615 C C . ILE A 1 79 ? 4.309 -1.814 -10.241 1.00 97.62 79 ILE A C 1
ATOM 617 O O . ILE A 1 79 ? 4.925 -2.151 -11.252 1.00 97.62 79 ILE A O 1
ATOM 621 N N . ALA A 1 80 ? 3.024 -2.131 -10.056 1.00 96.75 80 ALA A N 1
ATOM 622 C CA . ALA A 1 80 ? 2.313 -3.058 -10.937 1.00 96.75 80 ALA A CA 1
ATOM 623 C C . ALA A 1 80 ? 2.270 -2.573 -12.392 1.00 96.75 80 ALA A C 1
ATOM 625 O O . ALA A 1 80 ? 2.460 -3.367 -13.307 1.00 96.75 80 ALA A O 1
ATOM 626 N N . ASN A 1 81 ? 2.099 -1.266 -12.600 1.00 95.56 81 ASN A N 1
ATOM 627 C CA . ASN A 1 81 ? 2.044 -0.639 -13.924 1.00 95.56 81 ASN A CA 1
ATOM 628 C C . ASN A 1 81 ? 3.343 0.099 -14.296 1.00 95.56 81 ASN A C 1
ATOM 630 O O . ASN A 1 81 ? 3.331 0.964 -15.170 1.00 95.56 81 ASN A O 1
ATOM 634 N N . SER A 1 82 ? 4.456 -0.197 -13.619 1.00 96.69 82 SER A N 1
ATOM 635 C CA . SER A 1 82 ? 5.754 0.381 -13.967 1.00 96.69 82 SER A CA 1
ATOM 636 C C . SER A 1 82 ? 6.182 -0.062 -15.368 1.00 96.69 82 SER A C 1
ATOM 638 O O . SER A 1 82 ? 6.030 -1.231 -15.716 1.00 96.69 82 SER A O 1
ATOM 640 N N . SER A 1 83 ? 6.798 0.829 -16.149 1.00 96.75 83 SER A N 1
ATOM 641 C CA . SER A 1 83 ? 7.392 0.475 -17.449 1.00 96.75 83 SER A CA 1
ATOM 642 C C . SER A 1 83 ? 8.529 -0.546 -17.334 1.00 96.75 83 SER A C 1
ATOM 644 O O . SER A 1 83 ? 8.841 -1.231 -18.303 1.00 96.75 83 SER A O 1
ATOM 646 N N . THR A 1 84 ? 9.136 -0.659 -16.151 1.00 96.19 84 THR A N 1
ATOM 647 C CA . THR A 1 84 ? 10.195 -1.629 -15.847 1.00 96.19 84 THR A CA 1
ATOM 648 C C . THR A 1 84 ? 9.632 -2.985 -15.409 1.00 96.19 84 THR A C 1
ATOM 650 O O . THR A 1 84 ? 10.386 -3.953 -15.316 1.00 96.19 84 THR A O 1
ATOM 653 N N . ASN A 1 85 ? 8.323 -3.086 -15.139 1.00 96.38 85 ASN A N 1
ATOM 654 C CA . ASN A 1 85 ? 7.697 -4.350 -14.772 1.00 96.38 85 ASN A CA 1
ATOM 655 C C . ASN A 1 85 ? 7.521 -5.232 -16.024 1.00 96.38 85 ASN A C 1
ATOM 657 O O . ASN A 1 85 ? 6.737 -4.872 -16.904 1.00 96.38 85 ASN A O 1
ATOM 661 N N . PRO A 1 86 ? 8.195 -6.396 -16.120 1.00 95.69 86 PRO A N 1
ATOM 662 C CA . PRO A 1 86 ? 8.050 -7.293 -17.267 1.00 95.69 86 PRO A CA 1
ATOM 663 C C . PRO A 1 86 ? 6.653 -7.921 -17.360 1.00 95.69 86 PRO A C 1
ATOM 665 O O . PRO A 1 86 ? 6.264 -8.392 -18.427 1.00 95.69 86 PRO A O 1
ATOM 668 N N . THR A 1 87 ? 5.897 -7.938 -16.260 1.00 95.62 87 THR A N 1
ATOM 669 C CA . THR A 1 87 ? 4.540 -8.486 -16.180 1.00 95.62 87 THR A CA 1
ATOM 670 C C . THR A 1 87 ? 3.574 -7.415 -15.664 1.00 95.62 87 THR A C 1
ATOM 672 O O . THR A 1 87 ? 3.291 -7.377 -14.463 1.00 95.62 87 THR A O 1
ATOM 675 N N . PRO A 1 88 ? 3.071 -6.524 -16.540 1.00 95.75 88 PRO A N 1
ATOM 676 C CA . PRO A 1 88 ? 2.179 -5.440 -16.140 1.00 95.75 88 PRO A CA 1
ATOM 677 C C . PRO A 1 88 ? 0.947 -5.942 -15.381 1.00 95.75 88 PRO A C 1
ATOM 679 O O . PRO A 1 88 ? 0.319 -6.927 -15.768 1.00 95.75 88 PRO A O 1
ATOM 682 N N . GLY A 1 89 ? 0.601 -5.253 -14.298 1.00 95.81 89 GLY A N 1
ATOM 683 C CA . GLY A 1 89 ? -0.530 -5.588 -13.433 1.00 95.81 89 GLY A CA 1
ATOM 684 C C . GLY A 1 89 ? -0.272 -6.723 -12.438 1.00 95.81 89 GLY A C 1
ATOM 685 O O . GLY A 1 89 ? -1.131 -6.963 -11.597 1.00 95.81 89 GLY A O 1
ATOM 686 N N . VAL A 1 90 ? 0.887 -7.386 -12.500 1.00 97.06 90 VAL A N 1
ATOM 687 C CA . VAL A 1 90 ? 1.257 -8.491 -11.607 1.00 97.06 90 VAL A CA 1
ATOM 688 C C . VAL A 1 90 ? 2.379 -8.054 -10.673 1.00 97.06 90 VAL A C 1
ATOM 690 O O . VAL A 1 90 ? 3.366 -7.455 -11.108 1.00 97.06 90 VAL A O 1
ATOM 693 N N . VAL A 1 91 ? 2.242 -8.394 -9.390 1.00 97.81 91 VAL A N 1
ATOM 694 C CA . VAL A 1 91 ? 3.300 -8.247 -8.383 1.00 97.81 91 VAL A CA 1
ATOM 695 C C . VAL A 1 91 ? 3.460 -9.585 -7.673 1.00 97.81 91 VAL A C 1
ATOM 697 O O . VAL A 1 91 ? 2.518 -10.090 -7.089 1.00 97.81 91 VAL A O 1
ATOM 700 N N . ILE A 1 92 ? 4.653 -10.165 -7.701 1.00 97.88 92 ILE A N 1
ATOM 701 C CA . ILE A 1 92 ? 5.044 -11.365 -6.942 1.00 97.88 92 ILE A CA 1
ATOM 702 C C . ILE A 1 92 ? 5.914 -10.985 -5.735 1.00 97.88 92 ILE A C 1
ATOM 704 O O . ILE A 1 92 ? 6.735 -10.082 -5.871 1.00 97.88 92 ILE A O 1
ATOM 708 N N . ASN A 1 93 ? 5.793 -11.671 -4.588 1.00 97.62 93 ASN A N 1
ATOM 709 C CA . ASN A 1 93 ? 6.644 -11.420 -3.400 1.00 97.62 93 ASN A CA 1
ATOM 710 C C . ASN A 1 93 ? 7.759 -12.463 -3.169 1.00 97.62 93 ASN A C 1
ATOM 712 O O . ASN A 1 93 ? 8.574 -12.337 -2.262 1.00 97.62 93 ASN A O 1
ATOM 716 N N 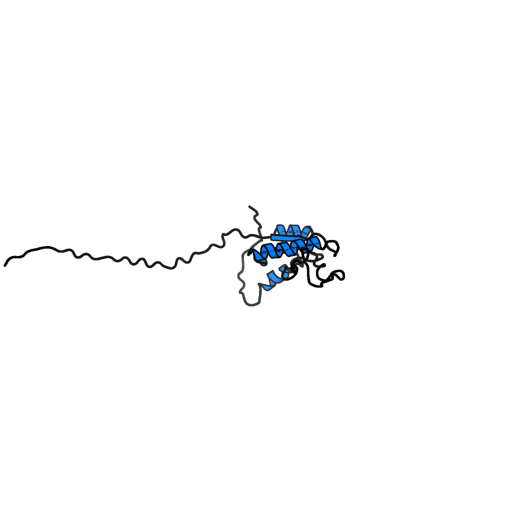. HIS A 1 94 ? 7.820 -13.515 -3.983 1.00 94.25 94 HIS A N 1
ATOM 717 C CA . HIS A 1 94 ? 8.918 -14.481 -3.967 1.00 94.25 94 HIS A CA 1
ATOM 718 C C . HIS A 1 94 ? 9.101 -15.093 -5.363 1.00 94.25 94 HIS A C 1
ATOM 720 O O . HIS A 1 94 ? 8.174 -15.035 -6.182 1.00 94.25 94 HIS A O 1
ATOM 726 N N . PRO A 1 95 ? 10.268 -15.692 -5.670 1.00 93.81 95 PRO A N 1
ATOM 727 C CA . PRO A 1 95 ? 10.494 -16.332 -6.961 1.00 93.81 95 PRO A CA 1
ATOM 728 C C . PRO A 1 95 ? 9.409 -17.368 -7.263 1.00 93.81 95 PRO A C 1
ATOM 730 O O . PRO A 1 95 ? 9.091 -18.198 -6.408 1.00 93.81 95 PRO A O 1
ATOM 733 N N . LYS A 1 96 ? 8.852 -17.312 -8.482 1.00 91.56 96 LYS A N 1
ATOM 734 C CA . LYS A 1 96 ? 7.751 -18.179 -8.946 1.00 91.56 96 LYS A CA 1
ATOM 735 C C . LYS A 1 96 ? 6.500 -18.137 -8.047 1.00 91.56 96 LYS A C 1
ATOM 737 O O . LYS A 1 96 ? 5.751 -19.108 -8.000 1.00 91.56 96 LYS A O 1
ATOM 742 N N . GLY A 1 97 ? 6.304 -17.046 -7.309 1.00 93.19 97 GLY A N 1
ATOM 743 C CA . GLY A 1 97 ? 5.111 -16.828 -6.503 1.00 93.19 97 GLY A CA 1
ATOM 744 C C . GLY A 1 97 ? 3.893 -16.435 -7.326 1.00 93.19 97 GLY A C 1
ATOM 745 O O . GLY A 1 97 ? 3.996 -16.088 -8.502 1.00 93.19 97 GLY A O 1
ATOM 746 N N . ASN A 1 98 ? 2.737 -16.487 -6.672 1.00 95.88 98 ASN A N 1
ATOM 747 C CA . ASN A 1 98 ? 1.482 -16.005 -7.236 1.00 95.88 98 ASN A CA 1
ATOM 748 C C . ASN A 1 98 ? 1.435 -14.471 -7.234 1.00 95.88 98 ASN A C 1
ATOM 750 O O . ASN A 1 98 ? 2.182 -13.818 -6.500 1.00 95.88 98 ASN A O 1
ATOM 754 N N . ASP A 1 99 ? 0.522 -13.917 -8.030 1.00 97.75 99 ASP A N 1
ATOM 755 C CA . ASP A 1 99 ? 0.196 -12.495 -7.976 1.00 97.75 99 ASP A CA 1
ATOM 756 C C . ASP A 1 99 ? -0.382 -12.134 -6.600 1.00 97.75 99 ASP A C 1
ATOM 758 O O . ASP A 1 99 ? -1.374 -12.717 -6.163 1.00 97.75 99 ASP A O 1
ATOM 762 N N . VAL A 1 100 ? 0.258 -11.179 -5.932 1.00 98.06 100 VAL A N 1
ATOM 763 C CA . VAL A 1 100 ? -0.177 -10.591 -4.664 1.00 98.06 100 VAL A CA 1
ATOM 764 C C . VAL A 1 100 ? -0.806 -9.211 -4.855 1.00 98.06 100 VAL A C 1
ATOM 766 O O . VAL A 1 100 ? -1.243 -8.611 -3.887 1.00 98.06 100 VAL A O 1
ATOM 769 N N . TYR A 1 101 ? -0.839 -8.661 -6.072 1.00 98.25 101 TYR A N 1
ATOM 770 C CA . TYR A 1 101 ? -1.376 -7.320 -6.315 1.00 98.25 101 TYR A CA 1
ATOM 771 C C . TYR A 1 101 ? -2.906 -7.287 -6.363 1.00 98.25 101 TYR A C 1
ATOM 773 O O . TYR A 1 101 ? -3.545 -6.326 -5.922 1.00 98.25 101 TYR A O 1
ATOM 781 N N . LYS A 1 102 ? -3.505 -8.321 -6.957 1.00 97.00 102 LYS A N 1
ATOM 782 C CA . LYS A 1 102 ? -4.937 -8.372 -7.232 1.00 97.00 102 LYS A CA 1
ATOM 783 C C . LYS A 1 102 ? -5.761 -8.423 -5.947 1.00 97.00 102 LYS A C 1
ATOM 785 O O . LYS A 1 102 ? -5.589 -9.301 -5.114 1.00 97.00 102 LYS A O 1
ATOM 790 N N . GLY A 1 103 ? -6.740 -7.527 -5.846 1.00 95.62 103 GLY A N 1
ATOM 791 C CA . GLY A 1 103 ? -7.677 -7.476 -4.719 1.00 95.62 103 GLY A CA 1
ATOM 792 C C . GLY A 1 103 ? -7.188 -6.646 -3.533 1.00 95.62 103 GLY A C 1
ATOM 793 O O . GLY A 1 103 ? -8.003 -6.305 -2.688 1.00 95.62 103 GLY A O 1
ATOM 794 N N . VAL A 1 104 ? -5.912 -6.245 -3.502 1.00 97.56 104 VAL A N 1
ATOM 795 C CA . VAL A 1 104 ? -5.381 -5.370 -2.449 1.00 97.56 104 VAL A CA 1
ATOM 796 C C . VAL A 1 104 ? -6.071 -3.993 -2.506 1.00 97.56 104 VAL A C 1
ATOM 798 O O . VAL A 1 104 ? -5.999 -3.331 -3.550 1.00 97.56 104 VAL A O 1
ATOM 801 N N . PRO A 1 105 ? -6.697 -3.523 -1.408 1.00 95.94 105 PRO A N 1
ATOM 802 C CA . PRO A 1 105 ? -7.289 -2.191 -1.321 1.00 95.94 105 PRO A CA 1
ATOM 803 C C . PRO A 1 105 ? -6.268 -1.080 -1.585 1.00 95.94 105 PRO A C 1
ATOM 805 O O . PRO A 1 105 ? -5.090 -1.194 -1.246 1.00 95.94 105 PRO A O 1
ATOM 808 N N . LYS A 1 106 ? -6.723 0.025 -2.181 1.00 95.06 106 LYS A N 1
ATOM 809 C CA . LYS A 1 106 ? -5.894 1.189 -2.542 1.00 95.06 106 LYS A CA 1
ATOM 810 C C . LYS A 1 106 ? -6.303 2.416 -1.729 1.00 95.06 106 LYS A C 1
ATOM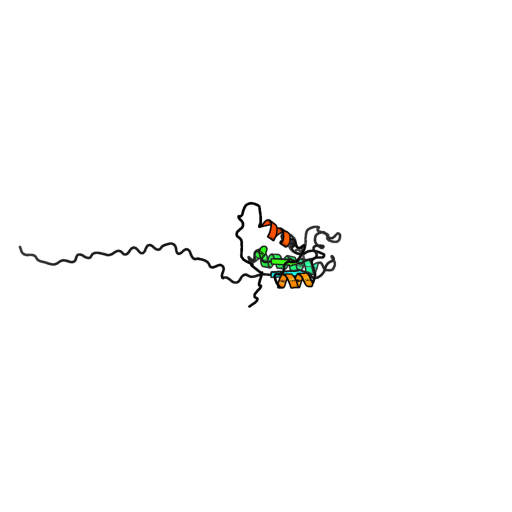 812 O O . LYS A 1 106 ? -6.585 3.476 -2.281 1.00 95.06 106 LYS A O 1
ATOM 817 N N . ASP A 1 107 ? -6.377 2.262 -0.406 1.00 95.19 107 ASP A N 1
ATOM 818 C CA . ASP A 1 107 ? -6.981 3.276 0.469 1.00 95.19 107 ASP A CA 1
ATOM 819 C C . ASP A 1 107 ? -6.250 4.622 0.397 1.00 95.19 107 ASP A C 1
ATOM 821 O O . ASP A 1 107 ? -6.886 5.676 0.278 1.00 95.19 107 ASP A O 1
ATOM 825 N N . TYR A 1 108 ? -4.915 4.572 0.439 1.00 96.44 108 TYR A N 1
ATOM 826 C CA . TYR A 1 108 ? -4.040 5.739 0.378 1.00 96.44 108 TYR A CA 1
ATOM 827 C C . TYR A 1 108 ? -2.853 5.467 -0.540 1.00 96.44 108 TYR A C 1
ATOM 829 O O . TYR A 1 108 ? -1.960 4.685 -0.205 1.00 96.44 108 TYR A O 1
ATOM 837 N N . THR A 1 109 ? -2.834 6.143 -1.689 1.00 96.56 109 THR A N 1
ATOM 838 C CA . THR A 1 109 ? -1.795 5.972 -2.708 1.00 96.56 109 THR A CA 1
ATOM 839 C C . THR A 1 109 ? -1.041 7.252 -3.027 1.00 96.56 109 THR A C 1
ATOM 841 O O . THR A 1 109 ? -1.558 8.349 -2.808 1.00 96.56 109 THR A O 1
ATOM 844 N N . ARG A 1 110 ? 0.157 7.115 -3.607 1.00 95.31 110 ARG A N 1
ATOM 845 C CA . ARG A 1 110 ? 1.000 8.229 -4.077 1.00 95.31 110 ARG A CA 1
ATOM 846 C C . ARG A 1 110 ? 1.200 9.304 -3.000 1.00 95.31 110 ARG A C 1
ATOM 848 O O . ARG A 1 110 ? 1.696 8.996 -1.920 1.00 95.31 110 ARG A O 1
ATOM 855 N N . ASP A 1 111 ? 0.759 10.532 -3.262 1.00 95.38 111 ASP A N 1
ATOM 856 C CA . ASP A 1 111 ? 0.923 11.704 -2.393 1.00 95.38 111 ASP A CA 1
ATOM 857 C C . ASP A 1 111 ? 0.185 11.585 -1.051 1.00 95.38 111 ASP A C 1
ATOM 859 O O . ASP A 1 111 ? 0.410 12.380 -0.141 1.00 95.38 111 ASP A O 1
ATOM 863 N N . LEU A 1 112 ? -0.689 10.586 -0.899 1.00 95.56 112 LEU A N 1
ATOM 864 C CA . LEU A 1 112 ? -1.362 10.292 0.365 1.00 95.56 112 LEU A CA 1
ATOM 865 C C . LEU A 1 112 ? -0.517 9.424 1.304 1.00 95.56 112 LEU A C 1
ATOM 867 O O . LEU A 1 112 ? -0.858 9.312 2.483 1.00 95.56 112 LEU A O 1
ATOM 871 N N . VAL A 1 113 ? 0.584 8.843 0.821 1.00 96.25 113 VAL A N 1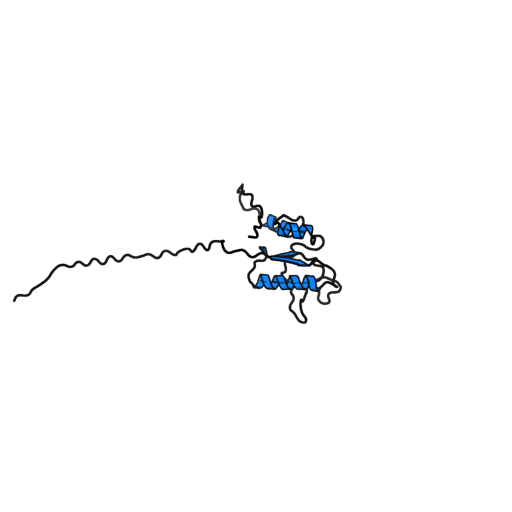
ATOM 872 C CA . VAL A 1 113 ? 1.541 8.081 1.631 1.00 96.25 113 VAL A CA 1
ATOM 873 C C . VAL A 1 113 ? 2.450 9.065 2.368 1.00 96.25 113 VAL A C 1
ATOM 875 O O . VAL A 1 113 ? 3.569 9.350 1.949 1.00 96.25 113 VAL A O 1
ATOM 878 N N . THR A 1 114 ? 1.948 9.627 3.469 1.00 96.50 114 THR A N 1
ATOM 879 C CA . THR A 1 114 ? 2.680 10.608 4.283 1.00 96.50 114 THR A CA 1
ATOM 880 C C . THR A 1 114 ? 2.729 10.191 5.752 1.00 96.50 114 THR A C 1
ATOM 882 O O . THR A 1 114 ? 1.798 9.539 6.235 1.00 96.50 114 THR A O 1
ATOM 885 N N . PRO A 1 115 ? 3.766 10.604 6.509 1.00 96.38 115 PRO A N 1
ATOM 886 C CA . PRO A 1 115 ? 3.821 10.356 7.950 1.00 96.38 115 PRO A CA 1
ATOM 887 C C . PRO A 1 115 ? 2.614 10.933 8.698 1.00 96.38 115 PRO A C 1
ATOM 889 O O . PRO A 1 115 ? 2.110 10.312 9.629 1.00 96.38 115 PRO A O 1
ATOM 892 N N . GLN A 1 116 ? 2.117 12.097 8.269 1.00 95.88 116 GLN A N 1
ATOM 893 C CA . GLN A 1 116 ? 0.952 12.729 8.885 1.00 95.88 116 GLN A CA 1
ATOM 894 C C . GLN A 1 116 ? -0.307 11.876 8.702 1.00 95.88 116 GLN A C 1
ATOM 896 O O . GLN A 1 116 ? -0.984 11.577 9.682 1.00 95.88 116 GLN A O 1
ATOM 901 N N . ASN A 1 117 ? -0.576 11.408 7.478 1.00 95.50 117 ASN A N 1
ATOM 902 C CA . ASN A 1 117 ? -1.729 10.549 7.214 1.00 95.50 117 ASN A CA 1
ATOM 903 C C . ASN A 1 117 ? -1.620 9.215 7.957 1.00 95.50 117 ASN A C 1
ATOM 905 O O . ASN A 1 117 ? -2.610 8.750 8.508 1.00 95.50 117 ASN A O 1
ATOM 909 N N . PHE A 1 118 ? -0.422 8.629 8.036 1.00 96.25 118 PHE A N 1
ATOM 910 C CA . PHE A 1 118 ? -0.180 7.427 8.834 1.00 96.25 118 PHE A CA 1
ATOM 911 C C . PHE A 1 118 ? -0.589 7.618 10.303 1.00 96.25 118 PHE A C 1
ATOM 913 O O . PHE A 1 118 ? -1.331 6.803 10.853 1.00 96.25 118 PHE A O 1
ATOM 920 N N . LEU A 1 119 ? -0.159 8.720 10.926 1.00 96.62 119 LEU A N 1
ATOM 921 C CA . LEU A 1 119 ? -0.522 9.051 12.307 1.00 96.62 119 LEU A CA 1
ATOM 922 C C . LEU A 1 119 ? -2.018 9.339 12.461 1.00 96.62 119 LEU A C 1
ATOM 924 O O . LEU A 1 119 ? -2.631 8.897 13.433 1.00 96.62 119 LEU A O 1
ATOM 928 N N . ASP A 1 120 ? -2.617 10.052 11.510 1.00 95.31 120 ASP A N 1
ATOM 929 C CA . ASP A 1 120 ? -4.046 10.349 11.530 1.00 95.31 120 ASP A CA 1
ATOM 930 C C . ASP A 1 120 ? -4.887 9.067 11.428 1.00 95.31 120 ASP A C 1
ATOM 932 O O . ASP A 1 120 ? -5.854 8.920 12.177 1.00 95.31 120 ASP A O 1
ATOM 936 N N . ILE A 1 121 ? -4.483 8.095 10.600 1.00 93.94 121 ILE A N 1
ATOM 937 C CA . ILE A 1 121 ? -5.141 6.783 10.496 1.00 93.94 121 ILE A CA 1
ATOM 938 C C . ILE A 1 121 ? -5.069 6.029 11.827 1.00 93.94 121 ILE A C 1
ATOM 940 O O . ILE A 1 121 ? -6.093 5.535 12.299 1.00 93.94 121 ILE A O 1
ATOM 944 N N . LEU A 1 122 ? -3.896 5.982 12.469 1.00 94.31 122 LEU A N 1
ATOM 945 C CA . LEU A 1 122 ? -3.737 5.341 13.782 1.00 94.31 122 LEU A CA 1
ATOM 946 C C . LEU A 1 122 ? -4.622 5.982 14.859 1.00 94.31 122 LEU A C 1
ATOM 948 O O . LEU A 1 122 ? -5.099 5.304 15.765 1.00 94.31 122 LEU A O 1
ATOM 952 N N . GLN A 1 123 ? -4.867 7.287 14.749 1.00 94.06 123 GLN A N 1
ATOM 953 C CA . GLN A 1 123 ? -5.735 8.039 15.655 1.00 94.06 123 GLN A CA 1
ATOM 954 C C . GLN A 1 123 ? -7.225 7.955 15.280 1.00 94.06 123 GLN A C 1
ATOM 956 O O . GLN A 1 123 ? -8.052 8.565 15.957 1.00 94.06 123 GLN A O 1
ATOM 961 N N . GLY A 1 124 ? -7.586 7.247 14.204 1.00 90.25 124 GLY A N 1
ATOM 962 C CA . GLY A 1 124 ? -8.960 7.184 13.698 1.00 90.25 124 GLY A CA 1
ATOM 963 C C . GLY A 1 124 ? -9.464 8.513 13.123 1.00 90.25 124 GLY A C 1
ATOM 964 O O . GLY A 1 124 ? -10.672 8.737 13.016 1.00 90.25 124 GLY A O 1
ATOM 965 N N . LYS A 1 125 ? -8.560 9.432 12.773 1.00 90.75 125 LYS A N 1
ATOM 966 C CA . LYS A 1 125 ? -8.904 10.714 12.161 1.00 90.75 125 LYS A CA 1
ATOM 967 C C . LYS A 1 125 ? -9.179 10.543 10.674 1.00 90.75 125 LYS A C 1
ATOM 969 O O . LYS A 1 125 ? -8.630 9.682 9.991 1.00 90.75 125 LYS A O 1
ATOM 974 N N . LYS A 1 126 ? -10.032 11.424 10.154 1.00 86.81 126 LYS A N 1
ATOM 975 C CA . LYS A 1 126 ? -10.340 11.468 8.729 1.00 86.81 126 LYS A CA 1
ATOM 976 C C . LYS A 1 126 ? -9.172 12.089 7.959 1.00 86.81 126 LYS A C 1
ATOM 978 O O . LYS A 1 126 ? -8.847 13.254 8.179 1.00 86.81 126 LYS A O 1
ATOM 983 N N . VAL A 1 127 ? -8.625 11.339 7.010 1.00 89.69 127 VAL A N 1
ATOM 984 C CA . VAL A 1 127 ? -7.648 11.826 6.030 1.00 89.69 127 VAL A CA 1
ATOM 985 C C . VAL A 1 127 ? -8.390 12.335 4.791 1.00 89.69 127 VAL A C 1
ATOM 987 O O . VAL A 1 127 ? -9.337 11.701 4.327 1.00 89.69 127 VAL A O 1
ATOM 990 N N . LYS A 1 128 ? -7.987 13.494 4.263 1.00 81.81 128 LYS A N 1
ATOM 991 C CA . LYS A 1 128 ? -8.588 14.079 3.054 1.00 81.81 128 LYS A CA 1
ATOM 992 C C . LYS A 1 128 ? -8.026 13.412 1.798 1.00 81.81 128 LYS A C 1
ATOM 994 O O . LYS A 1 128 ? -6.814 13.254 1.690 1.00 81.81 128 LYS A O 1
ATOM 999 N N . GLY A 1 129 ? -8.894 13.079 0.843 1.00 73.12 129 GLY A N 1
ATOM 1000 C CA . GLY A 1 129 ? -8.499 12.577 -0.480 1.00 73.12 129 GLY A CA 1
ATOM 1001 C C . GLY A 1 129 ? -8.229 11.071 -0.565 1.00 73.12 129 GLY A C 1
ATOM 1002 O O . GLY A 1 129 ? -7.996 10.575 -1.663 1.00 73.12 129 GLY A O 1
ATOM 1003 N N . GLY A 1 130 ? -8.291 10.332 0.549 1.00 70.44 130 GLY A N 1
ATOM 1004 C CA . GLY A 1 130 ? -8.221 8.864 0.541 1.00 70.44 130 GLY A CA 1
ATOM 1005 C C . GLY A 1 130 ? -9.485 8.225 -0.029 1.00 70.44 130 GLY A C 1
ATOM 1006 O O . GLY A 1 130 ? -10.582 8.753 0.150 1.00 70.44 130 GLY A O 1
ATOM 1007 N N . GLN A 1 131 ? -9.366 7.062 -0.673 1.00 65.44 131 GLN A N 1
ATOM 1008 C CA . GLN A 1 131 ? -10.512 6.410 -1.326 1.00 65.44 131 GLN A CA 1
ATOM 1009 C C . GLN A 1 131 ? -11.628 6.040 -0.332 1.00 65.44 131 GLN A C 1
ATOM 1011 O O . GLN A 1 131 ? -12.811 6.182 -0.650 1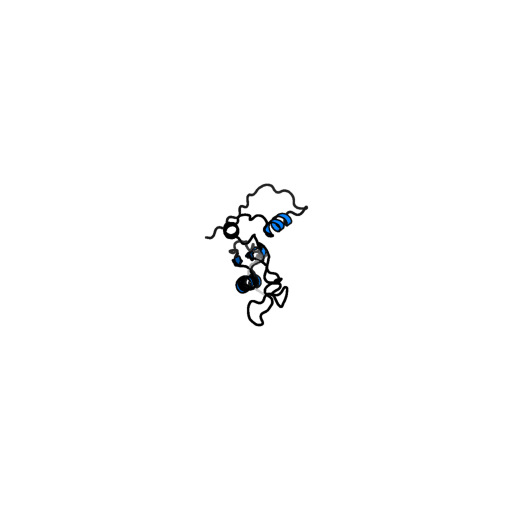.00 65.44 131 GLN A O 1
ATOM 1016 N N . ARG A 1 132 ? -11.276 5.723 0.923 1.00 65.12 132 ARG A N 1
ATOM 1017 C CA . ARG A 1 132 ? -12.246 5.473 2.008 1.00 65.12 132 ARG A CA 1
ATOM 1018 C C . ARG A 1 132 ? -13.115 6.677 2.380 1.00 65.12 132 ARG A C 1
ATOM 1020 O O . ARG A 1 132 ? -14.174 6.501 2.984 1.00 65.12 132 ARG A O 1
ATOM 1027 N N . GLU A 1 133 ? -12.716 7.898 2.015 1.00 55.41 133 GLU A N 1
ATOM 1028 C CA . GLU A 1 133 ? -13.589 9.068 2.142 1.00 55.41 133 GLU A CA 1
ATOM 1029 C C . GLU A 1 133 ? -14.854 8.907 1.287 1.00 55.41 133 GLU A C 1
ATOM 1031 O O . GLU A 1 133 ? -15.951 9.238 1.746 1.00 55.41 133 GLU A O 1
ATOM 1036 N N . SER A 1 134 ? -14.710 8.343 0.084 1.00 44.97 134 SER A N 1
ATOM 1037 C CA . SER A 1 134 ? -15.818 8.149 -0.850 1.00 44.97 134 SER A CA 1
ATOM 1038 C C . SER A 1 134 ? -16.751 7.011 -0.423 1.00 44.97 134 SER A C 1
ATOM 1040 O O . SER A 1 134 ? -17.968 7.164 -0.514 1.00 44.97 134 SER A O 1
ATOM 1042 N N . ASP A 1 135 ? -16.227 5.932 0.167 1.00 49.78 135 ASP A N 1
ATOM 1043 C CA . ASP A 1 135 ? -17.041 4.792 0.613 1.00 49.78 135 ASP A CA 1
ATOM 1044 C C . ASP A 1 135 ? -17.859 5.094 1.877 1.00 49.78 135 ASP A C 1
ATOM 1046 O O . ASP A 1 135 ? -19.024 4.699 1.980 1.00 49.78 135 ASP A O 1
ATOM 1050 N N . SER A 1 136 ? -17.317 5.895 2.803 1.00 49.00 136 SER A N 1
ATOM 1051 C CA . SER A 1 136 ? -18.073 6.392 3.964 1.00 49.00 136 SER A CA 1
ATOM 1052 C C . SER A 1 136 ? -19.247 7.301 3.560 1.00 49.00 136 SER A C 1
ATOM 1054 O O . SER A 1 136 ? -20.266 7.362 4.255 1.00 49.00 136 SER A O 1
ATOM 1056 N N . GLN A 1 137 ? -19.137 7.999 2.424 1.00 41.00 137 GLN A N 1
ATOM 1057 C CA . GLN A 1 137 ? -20.224 8.800 1.853 1.00 41.00 137 GLN A CA 1
ATOM 1058 C C . GLN A 1 137 ? -21.166 7.966 0.970 1.00 41.00 137 GLN A C 1
ATOM 1060 O O . GLN A 1 137 ? -22.370 8.207 0.985 1.00 41.00 137 GLN A O 1
ATOM 1065 N N . ARG A 1 138 ? -20.663 6.943 0.270 1.00 34.62 138 ARG A N 1
ATOM 1066 C CA . ARG A 1 138 ? -21.445 6.003 -0.553 1.00 34.62 138 ARG A CA 1
ATOM 1067 C C . ARG A 1 138 ? -22.370 5.106 0.270 1.00 34.62 138 ARG A C 1
ATOM 1069 O O . ARG A 1 138 ? -23.462 4.782 -0.188 1.00 34.62 138 ARG A O 1
ATOM 1076 N N . ALA A 1 139 ? -22.001 4.792 1.512 1.00 41.97 139 ALA A N 1
ATOM 1077 C CA . ALA A 1 139 ? -22.900 4.162 2.483 1.00 41.97 139 ALA A CA 1
ATOM 1078 C C . ALA A 1 139 ? -24.126 5.035 2.849 1.00 41.97 139 ALA A C 1
ATOM 1080 O O . ALA A 1 139 ? -25.054 4.553 3.493 1.00 41.97 139 ALA A O 1
ATOM 1081 N N . LYS A 1 140 ? -24.172 6.308 2.420 1.00 40.25 140 LYS A N 1
ATOM 1082 C CA . LYS A 1 140 ? -25.310 7.230 2.585 1.00 40.25 140 LYS A CA 1
ATOM 1083 C C . LYS A 1 140 ? -26.130 7.384 1.291 1.00 40.25 140 LYS A C 1
ATOM 1085 O O . LYS A 1 140 ? -26.462 8.499 0.894 1.00 40.25 140 LYS A O 1
ATOM 1090 N N . GLY A 1 141 ? -26.429 6.275 0.612 1.00 27.94 141 GLY A N 1
ATOM 1091 C CA . GLY A 1 141 ? -27.324 6.243 -0.556 1.00 27.94 141 GLY A CA 1
ATOM 1092 C C . GLY A 1 141 ? -28.783 6.635 -0.233 1.00 27.94 141 GLY A C 1
ATOM 1093 O O . GLY A 1 141 ? -29.174 6.643 0.936 1.00 27.94 141 GLY A O 1
ATOM 1094 N N . PRO A 1 142 ? -29.611 6.947 -1.253 1.00 33.47 142 PRO A N 1
ATOM 1095 C CA . PRO A 1 142 ? -30.804 7.809 -1.155 1.00 33.47 142 PRO A CA 1
ATOM 1096 C C . PRO A 1 142 ? -32.032 7.227 -0.427 1.00 33.47 142 PRO A C 1
ATOM 1098 O O . PRO A 1 142 ? -33.123 7.774 -0.553 1.00 33.47 142 PRO A O 1
ATOM 1101 N N . HIS A 1 143 ? -31.891 6.152 0.353 1.00 32.03 143 HIS A N 1
ATOM 1102 C CA . HIS A 1 143 ? -33.034 5.444 0.938 1.00 32.03 143 HIS A CA 1
ATOM 1103 C C . HIS A 1 143 ? -33.027 5.233 2.452 1.00 32.03 143 HIS A C 1
ATOM 1105 O O . HIS A 1 143 ? -33.891 4.509 2.941 1.00 32.03 143 HIS A O 1
ATOM 1111 N N . LEU A 1 144 ? -32.166 5.895 3.232 1.00 31.64 144 LEU A N 1
ATOM 1112 C CA . LEU A 1 144 ? -32.310 5.843 4.691 1.00 31.64 144 LEU A CA 1
ATOM 1113 C C . LEU A 1 144 ? -32.490 7.211 5.350 1.00 31.64 144 LEU A C 1
ATOM 1115 O O . LEU A 1 144 ? -31.613 8.071 5.370 1.00 31.64 144 LEU A O 1
ATOM 1119 N N . CYS A 1 145 ? -33.700 7.331 5.899 1.00 32.66 145 CYS A N 1
ATOM 1120 C CA . CYS A 1 145 ? -34.198 8.257 6.898 1.00 32.66 145 CYS A CA 1
ATOM 1121 C C . CYS A 1 145 ? -33.104 8.850 7.800 1.00 32.66 145 CYS A C 1
ATOM 1123 O O . CYS A 1 145 ? -32.291 8.141 8.394 1.00 32.66 145 CYS A O 1
ATOM 1125 N N . GLN A 1 146 ? -33.146 10.176 7.932 1.00 42.66 146 GLN A N 1
ATOM 1126 C CA . GLN A 1 146 ? -32.388 10.951 8.903 1.00 42.66 146 GLN A CA 1
ATOM 1127 C C . GLN A 1 146 ? -32.710 10.486 10.331 1.00 42.66 146 GLN A C 1
ATOM 1129 O O . GLN A 1 146 ? -33.637 10.992 10.959 1.00 42.66 146 GLN A O 1
ATOM 1134 N N . LEU A 1 147 ? -31.897 9.596 10.894 1.00 32.47 147 LEU A N 1
ATOM 1135 C CA . LEU A 1 147 ? -31.785 9.503 12.344 1.00 32.47 147 LEU A CA 1
ATOM 1136 C C . LEU A 1 147 ? -30.671 10.442 12.794 1.00 32.47 147 LEU A C 1
ATOM 1138 O O . LEU A 1 147 ? -29.476 10.158 12.725 1.00 32.47 147 LEU A O 1
ATOM 1142 N N . ARG A 1 148 ? -31.118 11.631 13.208 1.00 38.03 148 ARG A N 1
ATOM 1143 C CA . ARG A 1 148 ? -30.354 12.566 14.028 1.00 38.03 148 ARG A CA 1
ATOM 1144 C C . ARG A 1 148 ? -29.701 11.823 15.195 1.00 38.03 148 ARG A C 1
ATOM 1146 O O . ARG A 1 148 ? -30.381 11.142 15.951 1.00 38.03 148 ARG A O 1
ATOM 1153 N N . GLY A 1 149 ? -28.426 12.132 15.411 1.00 36.28 149 GLY A N 1
ATOM 1154 C CA . GLY A 1 149 ? -27.845 12.188 16.747 1.00 36.28 149 GLY A CA 1
ATOM 1155 C C . GLY A 1 149 ? -27.198 10.906 17.250 1.00 36.28 149 GLY A C 1
ATOM 1156 O O . GLY A 1 149 ? -27.737 10.248 18.123 1.00 36.28 149 GLY A O 1
ATOM 1157 N N . SER A 1 150 ? -25.964 10.646 16.827 1.00 32.94 150 SER A N 1
ATOM 1158 C CA . SER A 1 150 ? -24.927 10.223 17.772 1.00 32.94 150 SER A CA 1
ATOM 1159 C C . SER A 1 150 ? -23.556 10.462 17.154 1.00 32.94 150 SER A C 1
ATOM 1161 O O . SER A 1 150 ? -23.270 10.040 16.035 1.00 32.94 150 SER A O 1
ATOM 1163 N N . ARG A 1 151 ? -22.717 11.213 17.865 1.00 40.88 151 ARG A N 1
ATOM 1164 C CA . ARG A 1 151 ? -21.320 11.447 17.507 1.00 40.88 151 ARG A CA 1
ATOM 1165 C C . ARG A 1 151 ? -20.560 10.148 17.767 1.00 40.88 151 ARG A C 1
ATOM 1167 O O . ARG A 1 151 ? -20.078 9.941 18.871 1.00 40.88 151 ARG A O 1
ATOM 1174 N N . SER A 1 152 ? -20.433 9.281 16.771 1.00 35.12 152 SER A N 1
ATOM 1175 C CA . SER A 1 152 ? -19.457 8.191 16.814 1.00 35.12 152 SER A CA 1
ATOM 1176 C C . SER A 1 152 ? -18.121 8.717 16.293 1.00 35.12 152 SER A C 1
ATOM 1178 O O . SER A 1 152 ? -17.758 8.553 15.129 1.00 35.12 152 SER A O 1
ATOM 1180 N N . THR A 1 153 ? -17.418 9.439 17.160 1.00 34.62 153 THR A N 1
ATOM 1181 C CA . THR A 1 153 ? -15.976 9.648 17.043 1.00 34.62 153 THR A CA 1
ATOM 1182 C C . THR A 1 153 ? -15.295 8.287 17.104 1.00 34.62 153 THR A C 1
ATOM 1184 O O . THR A 1 153 ? -15.508 7.544 18.063 1.00 34.62 153 THR A O 1
ATOM 1187 N N . TRP A 1 154 ? -14.482 7.966 16.101 1.00 36.56 154 TRP A N 1
ATOM 1188 C CA . TRP A 1 154 ? -13.544 6.852 16.151 1.00 36.56 154 TRP A CA 1
ATOM 1189 C C . TRP A 1 154 ? -12.598 7.081 17.331 1.00 36.56 154 TRP A C 1
ATOM 1191 O O . TRP A 1 154 ? -11.695 7.908 17.266 1.00 36.56 154 TRP A O 1
ATOM 1201 N N . SER A 1 155 ? -12.854 6.410 18.450 1.00 32.06 155 SER A N 1
ATOM 1202 C CA . SER A 1 155 ? -11.905 6.316 19.550 1.00 32.06 155 SER A CA 1
ATOM 1203 C C . SER A 1 155 ? -11.310 4.921 19.477 1.00 32.06 155 SER A C 1
ATOM 1205 O O . SER A 1 155 ? -11.912 3.951 19.934 1.00 32.06 155 SER A O 1
ATOM 1207 N N . ALA A 1 156 ? -10.147 4.817 18.839 1.00 38.84 156 ALA A N 1
ATOM 1208 C CA . ALA A 1 156 ? -9.293 3.653 18.980 1.00 38.84 156 ALA A CA 1
ATOM 1209 C C . ALA A 1 156 ? -8.769 3.646 20.424 1.00 38.84 156 ALA A C 1
ATOM 1211 O O . ALA A 1 156 ? -7.796 4.321 20.755 1.00 38.84 156 ALA A O 1
ATOM 1212 N N . ARG A 1 157 ? -9.464 2.936 21.316 1.00 29.58 157 ARG A N 1
ATOM 1213 C CA . ARG A 1 157 ? -8.910 2.562 22.616 1.00 29.58 157 ARG A CA 1
ATOM 1214 C C . ARG A 1 157 ? -8.068 1.316 22.384 1.00 29.58 157 ARG A C 1
ATOM 1216 O O . ARG A 1 157 ? -8.600 0.217 22.294 1.00 29.58 157 ARG A O 1
ATOM 1223 N N . ILE A 1 158 ? -6.764 1.509 22.242 1.00 31.53 158 ILE A N 1
ATOM 1224 C CA . ILE A 1 158 ? -5.802 0.431 22.458 1.00 31.53 158 ILE A CA 1
ATOM 1225 C C . ILE A 1 158 ? -5.728 0.297 23.984 1.00 31.53 158 ILE A C 1
ATOM 1227 O O . ILE A 1 158 ? -5.290 1.230 24.658 1.00 31.53 158 ILE A O 1
ATOM 1231 N N . SER A 1 159 ? -6.318 -0.770 24.524 1.00 36.50 159 SER A N 1
ATOM 1232 C CA . SER A 1 159 ? -6.180 -1.176 25.932 1.00 36.50 159 SER A CA 1
ATOM 1233 C C . SER A 1 159 ? -5.091 -2.224 26.059 1.00 36.50 159 SER A C 1
ATOM 1235 O O . SER A 1 159 ? -4.953 -3.019 25.103 1.00 36.50 159 SER A O 1
#

Organism: Rhipicephalus sanguineus (NCBI:txid34632)

Secondary structure (DSSP, 8-state):
----------------------------TTSPPP-EEEE----SGGGHHHHHHHHHHHHHHHHTT--GGGEEEE----STT-TT-SSTT---SSTTPPP-STT---SB-GGG--HHHHHHHHTTPPPTT-HHHHHHHHTT-TT----------------